Protein 7N9I (pdb70)

GO terms:
  GO:0008198 ferrous iron binding (F, IDA)
  GO:0034986 iron chaperone activity (F, IDA)
  GO:1903862 positive regulation of oxidative phosphorylation (P, IDA)
  GO:0019896 axonal transport of mitochondrion (P, IDA)
  GO:0051881 regulation of mitochondrial membrane potential (P, IDA)
  GO:0016226 iron-sulfur cluster assembly (P, TAS)
  GO:0006783 heme biosynthetic process (P, TAS)
  GO:0005739 mitochondrion (C, IMP)
  GO:0042542 response to hydrogen peroxide (P, IMP)
  GO:0045823 positive regulation of heart contraction (P, IMP)
  GO:0010039 response to iron ion (P, IMP)
  GO:0016042 lipid catabolic process (P, IMP)
  GO:0016226 iron-sulfur cluster assembly (P, IMP)
  GO:0045998 positive regulation of ecdysteroid biosynthetic process (P, IMP)
  GO:0006979 response to oxidative stress (P, IMP)
  GO:0008340 determination of adult lifespan (P, IMP)
  GO:0008344 adult locomotory behavior (P, IMP)
  GO:0004322 ferroxidase activity (F, EXP)

Structure (mmCIF, N/CA/C/O backbone):
data_7N9I
#
_entry.id   7N9I
#
_cell.length_a   78.904
_cell.length_b   38.506
_cell.length_c   46.297
_cell.angle_alpha   90.00
_cell.angle_beta   123.45
_cell.angle_gamma   90.00
#
_symmetry.space_group_name_H-M   'C 1 2 1'
#
loop_
_entity.id
_entity.type
_entity.pdbx_description
1 polymer 'Frataxin homolog, mitochondrial'
2 non-polymer 'SULFATE ION'
3 water water
#
loop_
_atom_site.group_PDB
_atom_site.id
_atom_site.type_symbol
_atom_site.label_atom_id
_atom_site.label_alt_id
_atom_site.label_comp_id
_atom_site.label_asym_id
_atom_site.label_entity_id
_atom_site.label_seq_id
_atom_site.pdbx_PDB_ins_code
_atom_site.Cartn_x
_atom_site.Cartn_y
_atom_site.Cartn_z
_atom_site.occupancy
_atom_site.B_iso_or_equiv
_atom_site.auth_seq_id
_atom_site.auth_comp_id
_atom_site.auth_asym_id
_atom_site.auth_atom_id
_atom_site.pdbx_PDB_model_num
ATOM 1 N N . SER A 1 66 ? 17.089 23.167 14.639 1.00 64.39 66 SER A N 1
ATOM 2 C CA . SER A 1 66 ? 18.052 22.147 15.140 1.00 56.24 66 SER A CA 1
ATOM 3 C C . SER A 1 66 ? 19.472 22.682 14.945 1.00 71.72 66 SER A C 1
ATOM 4 O O . SER A 1 66 ? 19.627 23.798 14.419 1.00 70.33 66 SER A O 1
ATOM 7 N N . THR A 1 67 ? 20.459 21.908 15.366 1.00 73.41 67 THR A N 1
ATOM 8 C CA . THR A 1 67 ? 21.432 21.192 14.509 1.00 61.78 67 THR A CA 1
ATOM 9 C C . THR A 1 67 ? 21.132 19.700 14.625 1.00 56.23 67 THR A C 1
ATOM 10 O O . THR A 1 67 ? 20.452 19.327 15.590 1.00 51.01 67 THR A O 1
ATOM 21 N N . LEU A 1 68 ? 21.570 18.877 13.672 1.00 51.23 68 LEU A N 1
ATOM 22 C CA . LEU A 1 68 ? 21.454 17.410 13.838 1.00 48.33 68 LEU A CA 1
ATOM 23 C C . LEU A 1 68 ? 22.374 17.112 15.008 1.00 38.61 68 LEU A C 1
ATOM 24 O O . LEU A 1 68 ? 23.484 17.511 14.862 1.00 38.86 68 LEU A O 1
ATOM 40 N N . ASP A 1 69 ? 21.964 16.405 16.056 1.00 38.27 69 ASP A N 1
ATOM 41 C CA . ASP A 1 69 ? 22.910 15.975 17.121 1.00 39.88 69 ASP A CA 1
ATOM 42 C C . ASP A 1 69 ? 23.835 14.924 16.480 1.00 42.06 69 ASP A C 1
ATOM 43 O O . ASP A 1 69 ? 23.649 14.670 15.325 1.00 41.32 69 ASP A O 1
ATOM 52 N N . GLY A 1 70 ? 24.797 14.341 17.186 1.00 28.01 70 GLY A N 1
ATOM 53 C CA . GLY A 1 70 ? 25.763 13.396 16.648 1.00 25.72 70 GLY A CA 1
ATOM 54 C C . GLY A 1 70 ? 25.108 12.159 16.071 1.00 22.93 70 GLY A C 1
ATOM 55 O O . GLY A 1 70 ? 25.427 11.730 14.961 1.00 20.46 70 GLY A O 1
ATOM 59 N N . ALA A 1 71 ? 24.165 11.575 16.811 1.00 22.74 71 ALA A N 1
ATOM 60 C CA . ALA A 1 71 ? 23.538 10.338 16.359 1.00 23.77 71 ALA A CA 1
ATOM 61 C C . ALA A 1 71 ? 22.735 10.557 15.084 1.00 19.24 71 ALA A C 1
ATOM 62 O O . ALA A 1 71 ? 22.773 9.728 14.165 1.00 20.61 71 ALA A O 1
ATOM 69 N N . THR A 1 72 ? 21.997 11.663 15.004 1.00 20.59 72 THR A N 1
ATOM 70 C CA . THR A 1 72 ? 21.214 11.910 13.800 1.00 18.31 72 THR A CA 1
ATOM 71 C C . THR A 1 72 ? 22.112 12.255 12.622 1.00 15.52 72 THR A C 1
ATOM 72 O O . THR A 1 72 ? 21.849 11.831 11.492 1.00 14.21 72 THR A O 1
ATOM 83 N N . TYR A 1 73 ? 23.168 13.035 12.861 1.00 15.42 73 TYR A N 1
ATOM 84 C CA . TYR A 1 73 ? 24.114 13.329 11.792 1.00 13.80 73 TYR A CA 1
ATOM 85 C C . TYR A 1 73 ? 24.682 12.046 11.208 1.00 13.57 73 TYR A C 1
ATOM 86 O O . TYR A 1 73 ? 24.769 11.892 9.986 1.00 12.46 73 TYR A O 1
ATOM 104 N N . GLU A 1 74 ? 25.083 11.107 12.067 1.00 13.96 74 GLU A N 1
ATOM 105 C CA . GLU A 1 74 ? 25.660 9.865 11.566 1.00 14.93 74 GLU A CA 1
ATOM 106 C C . GLU A 1 74 ? 24.667 9.111 10.680 1.00 15.92 74 GLU A C 1
ATOM 107 O O . GLU A 1 74 ? 25.052 8.552 9.650 1.00 15.07 74 GLU A O 1
ATOM 119 N N A ARG A 1 75 ? 23.394 9.091 11.073 0.54 15.63 75 ARG A N 1
ATOM 120 N N B ARG A 1 75 ? 23.389 9.115 11.060 0.46 13.53 75 ARG A N 1
ATOM 121 C CA A ARG A 1 75 ? 22.390 8.394 10.271 0.54 14.32 75 ARG A CA 1
ATOM 122 C CA B ARG A 1 75 ? 22.375 8.400 10.285 0.46 14.39 75 ARG A CA 1
ATOM 123 C C A ARG A 1 75 ? 22.178 9.091 8.933 0.54 11.84 75 ARG A C 1
ATOM 124 C C B ARG A 1 75 ? 22.118 9.083 8.946 0.46 13.83 75 ARG A C 1
ATOM 125 O O A ARG A 1 75 ? 22.212 8.451 7.876 0.54 10.73 75 ARG A O 1
ATOM 126 O O B ARG A 1 75 ? 22.047 8.422 7.903 0.46 17.37 75 ARG A O 1
ATOM 167 N N . VAL A 1 76 ? 21.957 10.407 8.958 1.00 11.45 76 VAL A N 1
ATOM 168 C CA . VAL A 1 76 ? 21.719 11.149 7.724 1.00 12.62 76 VAL A CA 1
ATOM 169 C C . VAL A 1 76 ? 22.948 11.127 6.820 1.00 11.21 76 VAL A C 1
ATOM 170 O O . VAL A 1 76 ? 22.836 10.960 5.599 1.00 10.18 76 VAL A O 1
ATOM 183 N N A CYS A 1 77 ? 24.139 11.301 7.398 0.55 9.35 77 CYS A N 1
ATOM 184 N N B CYS A 1 77 ? 24.140 11.312 7.394 0.45 10.05 77 CYS A N 1
ATOM 185 C CA A CYS A 1 77 ? 25.355 11.265 6.594 0.55 10.82 77 CYS A CA 1
ATOM 186 C CA B CYS A 1 77 ? 25.349 11.286 6.578 0.45 11.73 77 CYS A CA 1
ATOM 187 C C A CYS A 1 77 ? 25.549 9.892 5.962 0.55 10.25 77 CYS A C 1
ATOM 188 C C B CYS A 1 77 ? 25.538 9.922 5.929 0.45 13.47 77 CYS A C 1
ATOM 189 O O A CYS A 1 77 ? 25.883 9.786 4.776 0.55 11.89 77 CYS A O 1
ATOM 190 O O B CYS A 1 77 ? 25.854 9.828 4.738 0.45 10.40 77 CYS A O 1
ATOM 205 N N A SER A 1 78 ? 25.324 8.827 6.734 0.55 10.03 78 SER A N 1
ATOM 206 N N B SER A 1 78 ? 25.328 8.849 6.695 0.45 13.32 78 SER A N 1
ATOM 207 C CA A SER A 1 78 ? 25.467 7.479 6.196 0.55 10.87 78 SER A CA 1
ATOM 208 C CA B SER A 1 78 ? 25.494 7.508 6.146 0.45 13.57 78 SER A CA 1
ATOM 209 C C A SER A 1 78 ? 24.501 7.245 5.041 0.55 9.43 78 SER A C 1
ATOM 210 C C B SER A 1 78 ? 24.496 7.240 5.026 0.45 14.35 78 SER A C 1
ATOM 211 O O A SER A 1 78 ? 24.887 6.718 3.990 0.55 20.65 78 SER A O 1
ATOM 212 O O B SER A 1 78 ? 24.857 6.682 3.984 0.45 7.49 78 SER A O 1
ATOM 227 N N . ASP A 1 79 ? 23.235 7.631 5.214 1.00 10.75 79 ASP A N 1
ATOM 228 C CA . ASP A 1 79 ? 22.255 7.444 4.149 1.00 11.13 79 ASP A CA 1
ATOM 229 C C . ASP A 1 79 ? 22.636 8.248 2.913 1.00 11.06 79 ASP A C 1
ATOM 230 O O . ASP A 1 79 ? 22.504 7.765 1.780 1.00 13.88 79 ASP A O 1
ATOM 239 N N . THR A 1 80 ? 23.119 9.473 3.111 1.00 9.92 80 THR A N 1
ATOM 240 C CA . THR A 1 80 ? 23.496 10.317 1.984 1.00 9.37 80 THR A CA 1
ATOM 241 C C . THR A 1 80 ? 24.655 9.702 1.215 1.00 10.01 80 THR A C 1
ATOM 242 O O . THR A 1 80 ? 24.598 9.553 -0.013 1.00 10.13 80 THR A O 1
ATOM 253 N N . LEU A 1 81 ? 25.727 9.349 1.925 1.00 8.75 81 LEU A N 1
ATOM 254 C CA . LEU A 1 81 ? 26.938 8.887 1.261 1.00 10.46 81 LEU A CA 1
ATOM 255 C C . LEU A 1 81 ? 26.788 7.466 0.734 1.00 7.94 81 LEU A C 1
ATOM 256 O O . LEU A 1 81 ? 27.335 7.138 -0.327 1.00 9.85 81 LEU A O 1
ATOM 272 N N . ASP A 1 82 ? 26.087 6.596 1.469 1.00 9.17 82 ASP A N 1
ATOM 273 C CA . ASP A 1 82 ? 25.885 5.236 0.979 1.00 9.70 82 ASP A CA 1
ATOM 274 C C . ASP A 1 82 ? 25.171 5.260 -0.366 1.00 9.66 82 ASP A C 1
ATOM 275 O O . ASP A 1 82 ? 25.544 4.532 -1.295 1.00 11.23 82 ASP A O 1
ATOM 284 N N . ALA A 1 83 ? 24.137 6.097 -0.488 1.00 9.58 83 ALA A N 1
ATOM 285 C CA . ALA A 1 83 ? 23.382 6.176 -1.736 1.00 9.59 83 ALA A CA 1
ATOM 286 C C . ALA A 1 83 ? 24.219 6.782 -2.855 1.00 9.80 83 ALA A C 1
ATOM 287 O O . ALA A 1 83 ? 24.133 6.339 -4.008 1.00 10.47 83 ALA A O 1
ATOM 294 N N . LEU A 1 84 ? 25.015 7.808 -2.547 1.00 8.81 84 LEU A N 1
ATOM 295 C CA . LEU A 1 84 ? 25.906 8.379 -3.552 1.00 8.33 84 LEU A CA 1
ATOM 296 C C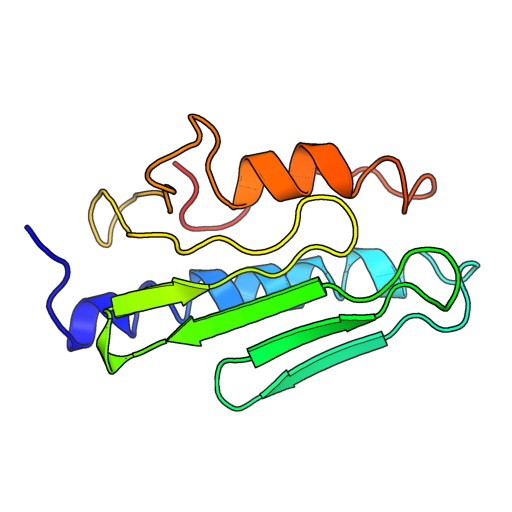 . LEU A 1 84 ? 26.899 7.339 -4.052 1.00 10.04 84 LEU A C 1
ATOM 297 O O . LEU A 1 84 ? 27.192 7.276 -5.252 1.00 10.83 84 LEU A O 1
ATOM 313 N N . CYS A 1 85 ? 27.438 6.519 -3.149 1.00 9.38 85 CYS A N 1
ATOM 314 C CA . CYS A 1 85 ? 28.349 5.465 -3.583 1.00 9.64 85 CYS A CA 1
ATOM 315 C C . CYS A 1 85 ? 27.640 4.509 -4.528 1.00 10.07 85 CYS A C 1
ATOM 316 O O . CYS A 1 85 ? 28.144 4.200 -5.614 1.00 10.31 85 CYS A O 1
ATOM 324 N N . ASP A 1 86 ? 26.449 4.052 -4.139 1.00 9.62 86 ASP A N 1
ATOM 325 C CA . ASP A 1 86 ? 25.689 3.137 -4.982 1.00 10.49 86 ASP A CA 1
ATOM 326 C C . ASP A 1 86 ? 25.433 3.742 -6.353 1.00 12.32 86 ASP A C 1
ATOM 327 O O . ASP A 1 86 ? 25.553 3.057 -7.376 1.00 12.91 86 ASP A O 1
ATOM 336 N N . TYR A 1 87 ? 25.054 5.022 -6.394 1.00 10.71 87 TYR A N 1
ATOM 337 C CA . TYR A 1 87 ? 24.738 5.653 -7.671 1.00 10.54 87 TYR A CA 1
ATOM 338 C C . TYR A 1 87 ? 25.985 5.837 -8.530 1.00 10.11 87 TYR A C 1
ATOM 339 O O . TYR A 1 87 ? 25.937 5.626 -9.746 1.00 10.51 87 TYR A O 1
ATOM 357 N N . PHE A 1 88 ? 27.108 6.245 -7.929 1.00 10.03 88 PHE A N 1
ATOM 358 C CA . PHE A 1 88 ? 28.333 6.386 -8.710 1.00 12.01 88 PHE A CA 1
ATOM 359 C C . PHE A 1 88 ? 28.790 5.037 -9.253 1.00 10.93 88 PHE A C 1
ATOM 360 O O . PHE A 1 88 ? 29.273 4.951 -10.385 1.00 12.36 88 PHE A O 1
ATOM 377 N N A GLU A 1 89 ? 28.654 3.977 -8.459 0.50 14.26 89 GLU A N 1
ATOM 378 N N B GLU A 1 89 ? 28.658 3.981 -8.452 0.50 10.84 89 GLU A N 1
ATOM 379 C CA A GLU A 1 89 ? 28.881 2.642 -8.997 0.50 15.39 89 GLU A CA 1
ATOM 380 C CA B GLU A 1 89 ? 28.873 2.642 -8.980 0.50 15.15 89 GLU A CA 1
ATOM 381 C C A GLU A 1 89 ? 27.926 2.351 -10.148 0.50 14.03 89 GLU A C 1
ATOM 382 C C B GLU A 1 89 ? 27.930 2.368 -10.146 0.50 13.87 89 GLU A C 1
ATOM 383 O O A GLU A 1 89 ? 28.359 1.923 -11.223 0.50 14.08 89 GLU A O 1
ATOM 384 O O B GLU A 1 89 ? 28.376 1.961 -11.223 0.50 18.14 89 GLU A O 1
ATOM 407 N N . GLU A 1 90 ? 26.639 2.641 -9.974 1.00 12.61 90 GLU A N 1
ATOM 408 C CA . GLU A 1 90 ? 25.692 2.433 -11.062 1.00 15.78 90 GLU A CA 1
ATOM 409 C C . GLU A 1 90 ? 26.162 3.128 -12.334 1.00 15.20 90 GLU A C 1
ATOM 410 O O . GLU A 1 90 ? 26.189 2.524 -13.413 1.00 17.61 90 GLU A O 1
ATOM 422 N N . LEU A 1 91 ? 26.555 4.396 -12.224 1.00 15.68 91 LEU A N 1
ATOM 423 C CA . LEU A 1 91 ? 26.911 5.167 -13.408 1.00 16.92 91 LEU A CA 1
ATOM 424 C C . LEU A 1 91 ? 28.197 4.656 -14.048 1.00 16.22 91 LEU A C 1
ATOM 425 O O . LEU A 1 91 ? 28.286 4.560 -15.279 1.00 20.39 91 LEU A O 1
ATOM 441 N N . THR A 1 92 ? 29.207 4.328 -13.238 1.00 15.64 92 THR A N 1
ATOM 442 C CA . THR A 1 92 ? 30.499 3.948 -13.804 1.00 17.48 92 THR A CA 1
ATOM 443 C C . THR A 1 92 ? 30.525 2.504 -14.288 1.00 23.93 92 THR A C 1
ATOM 444 O O . THR A 1 92 ? 31.266 2.185 -15.223 1.00 20.62 92 THR A O 1
ATOM 455 N N . GLU A 1 93 ? 29.707 1.623 -13.727 1.00 43.70 93 GLU A N 1
ATOM 456 C CA . GLU A 1 93 ? 29.702 0.187 -14.124 1.00 43.68 93 GLU A CA 1
ATOM 457 C C . GLU A 1 93 ? 28.963 0.151 -15.475 1.00 43.59 93 GLU A C 1
ATOM 458 O O . GLU A 1 93 ? 29.396 -0.623 -16.341 1.00 43.77 93 GLU A O 1
ATOM 470 N N . ASN A 1 94 ? 27.966 1.018 -15.698 1.00 43.20 94 ASN A N 1
ATOM 471 C CA . ASN A 1 94 ? 27.243 1.128 -16.991 1.00 45.50 94 ASN A CA 1
ATOM 472 C C . ASN A 1 94 ? 28.220 1.686 -18.033 1.00 46.40 94 ASN A C 1
ATOM 473 O O . ASN A 1 94 ? 28.235 1.127 -19.149 1.00 46.77 94 ASN A O 1
ATOM 484 N N . ALA A 1 95 ? 29.005 2.720 -17.706 1.00 43.64 95 ALA A N 1
ATOM 485 C CA . ALA A 1 95 ? 30.002 3.345 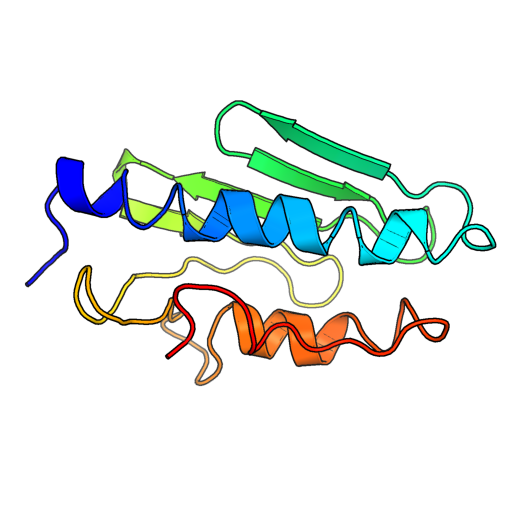-18.617 1.00 44.09 95 ALA A CA 1
ATOM 486 C C . ALA A 1 95 ? 31.192 2.387 -18.764 1.00 44.01 95 ALA A C 1
ATOM 487 O O . ALA A 1 95 ? 32.283 2.753 -18.344 1.00 44.30 95 ALA A O 1
ATOM 494 N N . SER A 1 96 ? 31.009 1.216 -19.378 1.00 44.34 96 SER A N 1
ATOM 495 C CA . SER A 1 96 ? 32.066 0.175 -19.543 1.00 45.21 96 SER A CA 1
ATOM 496 C C . SER A 1 96 ? 33.145 0.664 -20.524 1.00 46.28 96 SER A C 1
ATOM 497 O O . SER A 1 96 ? 34.262 0.129 -20.475 1.00 47.43 96 SER A O 1
ATOM 505 N N . GLU A 1 97 ? 32.826 1.638 -21.378 1.00 46.56 97 GLU A N 1
ATOM 506 C CA . GLU A 1 97 ? 33.760 2.163 -22.417 1.00 47.98 97 GLU A CA 1
ATOM 507 C C . GLU A 1 97 ? 34.748 3.169 -21.809 1.00 47.85 97 GLU A C 1
ATOM 508 O O . GLU A 1 97 ? 35.696 3.541 -22.521 1.00 49.36 97 GLU A O 1
ATOM 520 N N . LEU A 1 98 ? 34.529 3.617 -20.564 1.00 46.68 98 LEU A N 1
ATOM 521 C CA . LEU A 1 98 ? 35.404 4.625 -19.896 1.00 47.33 98 LEU A CA 1
ATOM 522 C C . LEU A 1 98 ? 36.384 3.857 -19.017 1.00 47.99 98 LEU A C 1
ATOM 523 O O . LEU A 1 98 ? 35.939 3.345 -17.980 1.00 47.34 98 LEU A O 1
ATOM 539 N N . GLN A 1 99 ? 37.656 3.790 -19.405 1.00 35.85 99 GLN A N 1
ATOM 540 C CA . GLN A 1 99 ? 38.671 2.984 -18.690 1.00 34.72 99 GLN A CA 1
ATOM 541 C C . GLN A 1 99 ? 39.339 3.860 -17.628 1.00 34.54 99 GLN A C 1
ATOM 542 O O . GLN A 1 99 ? 39.278 5.096 -17.742 1.00 33.30 99 GLN A O 1
ATOM 556 N N . GLY A 1 100 ? 39.952 3.224 -16.643 1.00 30.67 100 GLY A N 1
ATOM 557 C CA . GLY A 1 100 ? 40.661 3.948 -15.577 1.00 26.61 100 GLY A CA 1
ATOM 558 C C . GLY A 1 100 ? 39.679 4.491 -14.553 1.00 26.12 100 GLY A C 1
ATOM 559 O O . GLY A 1 100 ? 40.144 5.242 -13.686 1.00 25.20 100 GLY A O 1
ATOM 563 N N . THR A 1 101 ? 38.383 4.151 -14.625 1.00 27.23 101 THR A N 1
ATOM 564 C CA . THR A 1 101 ? 37.474 4.625 -13.595 1.00 23.00 101 THR A CA 1
ATOM 565 C C . THR A 1 101 ? 37.383 3.601 -12.474 1.00 18.12 101 THR A C 1
ATOM 566 O O . THR A 1 101 ? 37.543 2.397 -12.688 1.00 21.75 101 THR A O 1
ATOM 577 N N . ASP A 1 102 ? 37.124 4.095 -11.268 1.00 14.83 102 ASP A N 1
ATOM 578 C CA . ASP A 1 102 ? 36.932 3.212 -10.130 1.00 14.74 102 ASP A CA 1
ATOM 579 C C . ASP A 1 102 ? 36.242 3.990 -9.024 1.00 14.85 102 ASP A C 1
ATOM 580 O O . ASP A 1 102 ? 36.435 5.200 -8.880 1.00 15.01 102 ASP A O 1
ATOM 589 N N . VAL A 1 103 ? 35.434 3.282 -8.246 1.00 14.03 103 VAL A N 1
ATOM 590 C CA . VAL A 1 103 ? 34.780 3.839 -7.074 1.00 14.52 103 VAL A CA 1
ATOM 591 C C . VAL A 1 103 ? 35.260 3.055 -5.865 1.00 14.30 103 VAL A C 1
ATOM 592 O O . VAL A 1 103 ? 35.270 1.819 -5.885 1.00 15.60 103 VAL A O 1
ATOM 605 N N . ALA A 1 104 ? 35.683 3.772 -4.828 1.00 11.47 104 ALA A N 1
ATOM 606 C CA . ALA A 1 104 ? 36.114 3.172 -3.575 1.00 12.88 104 ALA A CA 1
ATOM 607 C C . ALA A 1 104 ? 35.402 3.879 -2.432 1.00 11.84 104 ALA A C 1
ATOM 608 O O . ALA A 1 104 ? 35.124 5.077 -2.505 1.00 11.26 104 ALA A O 1
ATOM 615 N N . TYR A 1 105 ? 35.105 3.132 -1.373 1.00 12.57 105 TYR A N 1
ATOM 616 C CA . TYR A 1 105 ? 34.282 3.666 -0.292 1.00 10.77 105 TYR A CA 1
ATOM 617 C C . TYR A 1 105 ? 34.621 2.935 0.996 1.00 11.31 105 TYR A C 1
ATOM 618 O O . TYR A 1 105 ? 34.328 1.746 1.135 1.00 14.20 105 TYR A O 1
ATOM 636 N N . SER A 1 106 ? 35.224 3.652 1.938 1.00 11.11 106 SER A N 1
ATOM 637 C CA . SER A 1 106 ? 35.455 3.100 3.264 1.00 14.35 106 SER A CA 1
ATOM 638 C C . SER A 1 106 ? 35.801 4.244 4.204 1.00 12.37 106 SER A C 1
ATOM 639 O O . SER A 1 106 ? 36.211 5.325 3.772 1.00 11.12 106 SER A O 1
ATOM 647 N N . ASP A 1 107 ? 35.602 3.999 5.496 1.00 14.14 107 ASP A N 1
ATOM 648 C CA . ASP A 1 107 ? 35.932 4.974 6.532 1.00 15.81 107 ASP A CA 1
ATOM 649 C C . ASP A 1 107 ? 35.230 6.309 6.305 1.00 15.00 107 ASP A C 1
ATOM 650 O O . ASP A 1 107 ? 35.735 7.364 6.697 1.00 15.24 107 ASP A O 1
ATOM 659 N N . GLY A 1 108 ? 34.054 6.276 5.684 1.00 11.34 108 GLY A N 1
ATOM 660 C CA . GLY A 1 108 ? 33.318 7.497 5.433 1.00 11.91 108 GLY A CA 1
ATOM 661 C C . GLY A 1 108 ? 33.857 8.336 4.299 1.00 10.69 108 GLY A C 1
ATOM 662 O O . GLY A 1 108 ? 33.471 9.500 4.166 1.00 11.19 108 GLY A O 1
ATOM 666 N N . VAL A 1 109 ? 34.738 7.780 3.468 1.00 8.75 109 VAL A N 1
ATOM 667 C CA . VAL A 1 109 ? 35.352 8.502 2.363 1.00 9.05 109 VAL A CA 1
ATOM 668 C C . VAL A 1 109 ? 34.969 7.814 1.061 1.00 9.04 109 VAL A C 1
ATOM 669 O O . VAL A 1 109 ? 35.343 6.656 0.828 1.00 9.46 109 VAL A O 1
ATOM 682 N N . LEU A 1 110 ? 34.251 8.535 0.206 1.00 8.24 110 LEU A N 1
ATOM 683 C CA . LEU A 1 110 ? 33.866 8.056 -1.112 1.00 8.34 110 LEU A CA 1
ATOM 684 C C . LEU A 1 110 ? 34.808 8.663 -2.143 1.00 9.83 110 LEU A C 1
ATOM 685 O O . LEU A 1 110 ? 34.902 9.892 -2.254 1.00 9.66 110 LEU A O 1
ATOM 701 N N . THR A 1 111 ? 35.489 7.799 -2.894 1.00 8.38 111 THR A N 1
ATOM 702 C CA . THR A 1 111 ? 36.421 8.176 -3.946 1.00 8.61 111 THR A CA 1
ATOM 703 C C . THR A 1 111 ? 35.816 7.786 -5.286 1.00 9.74 111 THR A C 1
ATOM 704 O O . THR A 1 111 ? 35.407 6.636 -5.474 1.00 12.06 111 THR A O 1
ATOM 715 N N . VAL A 1 112 ? 35.764 8.736 -6.207 1.00 10.37 112 VAL A N 1
ATOM 716 C CA . VAL A 1 112 ? 35.322 8.487 -7.572 1.00 9.17 112 VAL A CA 1
ATOM 717 C C . VAL A 1 112 ? 36.466 8.938 -8.469 1.00 10.76 112 VAL A C 1
ATOM 718 O O . VAL A 1 112 ? 36.631 10.135 -8.728 1.00 10.76 112 VAL A O 1
ATOM 731 N N . ASN A 1 113 ? 37.273 7.984 -8.918 1.00 12.60 113 ASN A N 1
ATOM 732 C CA . ASN A 1 113 ? 38.363 8.254 -9.839 1.00 12.79 113 ASN A CA 1
ATOM 733 C C . ASN A 1 113 ? 37.821 8.100 -11.254 1.00 13.51 113 ASN A C 1
ATOM 734 O O . ASN A 1 113 ? 37.417 7.004 -11.651 1.00 16.28 113 ASN A O 1
ATOM 745 N N . LEU A 1 114 ? 37.786 9.201 -12.003 1.00 12.68 114 LEU A N 1
ATOM 746 C CA . LEU A 1 114 ? 37.232 9.215 -13.349 1.00 15.93 114 LEU A CA 1
ATOM 747 C C . LEU A 1 114 ? 38.313 9.224 -14.424 1.00 18.11 114 LEU A C 1
ATOM 748 O O . LEU A 1 114 ? 38.032 9.554 -15.581 1.00 19.69 114 LEU A O 1
ATOM 764 N N . GLY A 1 115 ? 39.540 8.868 -14.071 1.00 18.97 115 GLY A N 1
ATOM 765 C CA . GLY A 1 115 ? 40.612 8.723 -15.037 1.00 20.21 115 GLY A CA 1
ATOM 766 C C . GLY A 1 115 ? 41.607 9.868 -14.961 1.00 21.04 115 GLY A C 1
ATOM 767 O O . GLY A 1 115 ? 41.468 10.812 -14.182 1.00 23.81 115 GLY A O 1
ATOM 771 N N . GLY A 1 116 ? 42.627 9.764 -15.816 1.00 24.93 116 GLY A N 1
ATOM 772 C CA . GLY A 1 116 ? 43.708 10.733 -15.788 1.00 33.42 116 GLY A CA 1
ATOM 773 C C . GLY A 1 116 ? 43.326 12.092 -16.339 1.00 22.99 116 GLY A C 1
ATOM 774 O O . GLY A 1 116 ? 43.922 13.106 -15.964 1.00 38.93 116 GLY A O 1
ATOM 778 N N . GLN A 1 117 ? 42.343 12.139 -17.237 1.00 23.21 117 GLN A N 1
ATOM 779 C CA . GLN A 1 117 ? 41.932 13.416 -17.808 1.00 21.61 117 GLN A CA 1
ATOM 780 C C . GLN A 1 117 ? 40.941 14.147 -16.908 1.00 21.54 117 GLN A C 1
ATOM 781 O O . GLN A 1 117 ? 41.036 15.366 -16.731 1.00 28.88 117 GLN A O 1
ATOM 795 N N . HIS A 1 118 ? 39.992 13.422 -16.324 1.00 18.26 118 HIS A N 1
ATOM 796 C CA . HIS A 1 118 ? 38.898 14.046 -15.598 1.00 16.83 118 HIS A CA 1
ATOM 797 C C . HIS A 1 118 ? 39.159 14.178 -14.107 1.00 17.81 118 HIS A C 1
ATOM 798 O O . HIS A 1 118 ? 38.478 14.963 -13.439 1.00 18.48 118 HIS A O 1
ATOM 813 N N . GLY A 1 119 ? 40.115 13.441 -13.569 1.00 15.06 119 GLY A N 1
ATOM 814 C CA . GLY A 1 119 ? 40.466 13.607 -12.177 1.00 13.53 119 GLY A CA 1
ATOM 815 C C . GLY A 1 119 ? 39.629 12.761 -11.240 1.00 12.60 119 GLY A C 1
ATOM 816 O O . GLY A 1 119 ? 38.862 11.876 -11.636 1.00 13.33 119 GLY A O 1
ATOM 820 N N A THR A 1 120 ? 39.774 13.070 -9.952 0.91 11.13 120 THR A N 1
ATOM 821 N N B THR A 1 120 ? 39.789 13.050 -9.951 0.09 12.80 120 THR A N 1
ATOM 822 C CA A THR A 1 120 ? 39.193 12.275 -8.879 0.91 10.05 120 THR A CA 1
ATOM 823 C CA B THR A 1 120 ? 39.173 12.255 -8.900 0.09 12.09 120 THR A CA 1
ATOM 824 C C A THR A 1 120 ? 38.376 13.161 -7.954 0.91 10.09 120 THR A C 1
ATOM 825 C C B THR A 1 120 ? 38.376 13.149 -7.964 0.09 12.92 120 THR A C 1
ATOM 826 O O A THR A 1 120 ? 38.858 14.205 -7.498 0.91 11.61 120 THR A O 1
ATOM 827 O O B THR A 1 120 ? 38.869 14.190 -7.516 0.09 12.86 120 THR A O 1
ATOM 848 N N . TYR A 1 121 ? 37.147 12.732 -7.672 1.00 9.21 121 TYR A N 1
ATOM 849 C CA . TYR A 1 121 ? 36.315 13.372 -6.667 1.00 8.08 121 TYR A CA 1
ATOM 850 C C . TYR A 1 121 ? 36.522 12.654 -5.342 1.00 10.61 121 TYR A C 1
ATOM 851 O O . TYR A 1 121 ? 36.651 11.427 -5.301 1.00 10.17 121 TYR A O 1
ATOM 869 N N . VAL A 1 122 ? 36.525 13.416 -4.255 1.00 10.20 122 VAL A N 1
ATOM 870 C CA . VAL A 1 122 ? 36.487 12.854 -2.911 1.00 9.66 122 VAL A CA 1
ATOM 871 C C . VAL A 1 122 ? 35.330 13.495 -2.161 1.00 10.40 122 VAL A C 1
ATOM 872 O O . VAL A 1 122 ? 35.224 14.726 -2.112 1.00 11.68 122 VAL A O 1
ATOM 885 N N . ILE A 1 123 ? 34.467 12.667 -1.582 1.00 8.44 123 ILE A N 1
ATOM 886 C CA . ILE A 1 123 ? 33.332 13.119 -0.786 1.00 7.42 123 ILE A CA 1
ATOM 887 C C . ILE A 1 123 ? 33.391 12.355 0.524 1.00 6.98 123 ILE A C 1
ATOM 888 O O . ILE A 1 123 ? 33.369 11.121 0.518 1.00 8.51 123 ILE A O 1
ATOM 904 N N . ASN A 1 124 ? 33.489 13.068 1.647 1.00 8.14 124 ASN A N 1
ATOM 905 C CA . ASN A 1 124 ? 33.734 12.362 2.896 1.00 7.35 124 ASN A CA 1
ATOM 906 C C . ASN A 1 124 ? 32.991 12.952 4.084 1.00 9.43 124 ASN A C 1
ATOM 907 O O . ASN A 1 124 ? 32.807 14.167 4.193 1.00 8.88 124 ASN A O 1
ATOM 918 N N . ARG A 1 125 ? 32.586 12.056 4.979 1.00 8.71 125 ARG A N 1
ATOM 919 C CA . ARG A 1 125 ? 32.146 12.441 6.307 1.00 10.38 125 ARG A CA 1
ATOM 920 C C . ARG A 1 125 ? 33.303 13.081 7.055 1.00 10.46 125 ARG A C 1
ATOM 921 O O . ARG A 1 125 ? 34.435 12.590 7.011 1.00 11.23 125 ARG A O 1
ATOM 942 N N . GLN A 1 126 ? 33.018 14.195 7.733 1.00 9.20 126 GLN A N 1
ATOM 943 C CA . GLN A 1 126 ? 33.954 14.848 8.651 1.00 11.57 126 GLN A CA 1
ATOM 944 C C . GLN A 1 126 ? 33.228 14.996 9.988 1.00 10.75 126 GLN A C 1
ATOM 945 O O . GLN A 1 126 ? 32.607 16.028 10.252 1.00 12.32 126 GLN A O 1
ATOM 959 N N . THR A 1 127 ? 33.327 13.965 10.826 1.00 12.79 127 THR A N 1
ATOM 960 C CA . THR A 1 127 ? 32.477 13.875 12.015 1.00 13.86 127 THR A CA 1
ATOM 961 C C . THR A 1 127 ? 32.642 15.045 12.970 1.00 18.43 127 THR A C 1
ATOM 962 O O . THR A 1 127 ? 31.615 15.588 13.427 1.00 15.97 127 THR A O 1
ATOM 973 N N . PRO A 1 128 ? 33.847 15.477 13.342 1.00 15.40 128 PRO A N 1
ATOM 974 C CA . PRO A 1 128 ? 33.951 16.555 14.342 1.00 15.03 128 PRO A CA 1
ATOM 975 C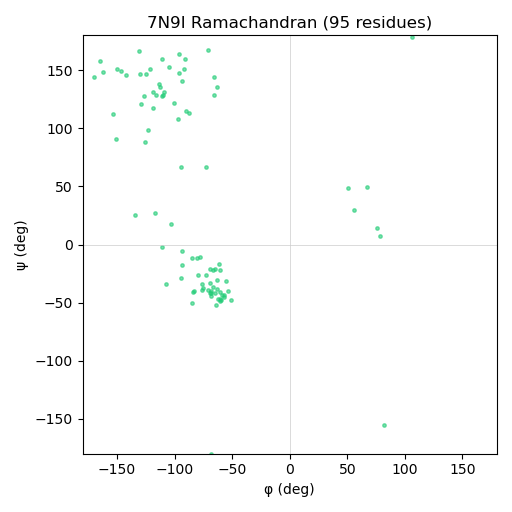 C . PRO A 1 128 ? 33.190 17.806 13.953 1.00 16.17 128 PRO A C 1
ATOM 976 O O . PRO A 1 128 ? 32.694 18.525 14.831 1.00 22.74 128 PRO A O 1
ATOM 987 N N . ASN A 1 129 ? 33.083 18.085 12.656 1.00 16.44 129 ASN A N 1
ATOM 988 C CA . ASN A 1 129 ? 32.384 19.255 12.151 1.00 18.29 129 ASN A CA 1
ATOM 989 C C . ASN A 1 129 ? 30.929 18.973 11.800 1.00 15.15 129 ASN A C 1
ATOM 990 O O . ASN A 1 129 ? 30.199 19.909 11.458 1.00 17.19 129 ASN A O 1
ATOM 1001 N N . LYS A 1 130 ? 30.489 17.719 11.880 1.00 14.13 130 LYS A N 1
ATOM 1002 C CA . LYS A 1 130 ? 29.149 17.326 11.448 1.00 11.41 130 LYS A CA 1
ATOM 1003 C C . LYS A 1 130 ? 28.858 17.847 10.040 1.00 12.98 130 LYS A C 1
ATOM 1004 O O . LYS A 1 130 ? 27.807 18.423 9.756 1.00 14.00 130 LYS A O 1
ATOM 1023 N N . GLN A 1 131 ? 29.811 17.619 9.139 1.00 8.99 131 GLN A N 1
ATOM 1024 C CA . GLN A 1 131 ? 29.701 18.068 7.761 1.00 9.09 131 GLN A CA 1
ATOM 1025 C C . GLN A 1 131 ? 30.031 16.934 6.795 1.00 7.19 131 GLN A C 1
ATOM 1026 O O . GLN A 1 131 ? 30.567 15.889 7.176 1.00 9.81 131 GLN A O 1
ATOM 1040 N N . ILE A 1 132 ? 29.697 17.157 5.525 1.00 8.01 132 ILE A N 1
ATOM 1041 C CA . ILE A 1 132 ? 30.218 16.378 4.408 1.00 8.43 132 ILE A CA 1
ATOM 1042 C C . ILE A 1 132 ? 31.149 17.297 3.635 1.00 8.24 132 ILE A C 1
ATOM 1043 O O . ILE A 1 132 ? 30.781 18.430 3.303 1.00 8.91 132 ILE A O 1
ATOM 1059 N N . TRP A 1 133 ? 32.362 16.831 3.384 1.00 9.57 133 TRP A N 1
ATOM 1060 C CA . TRP A 1 133 ? 33.344 17.605 2.645 1.00 7.50 133 TRP A CA 1
ATOM 1061 C C . TRP A 1 133 ? 33.451 17.049 1.234 1.00 8.85 133 TRP A C 1
ATOM 1062 O O . TRP A 1 133 ? 33.351 15.839 1.025 1.00 10.32 133 TRP A O 1
ATOM 1083 N N A LEU A 1 134 ? 33.647 17.947 0.274 0.64 9.09 134 LEU A N 1
ATOM 1084 N N B LEU A 1 134 ? 33.639 17.940 0.267 0.36 8.24 134 LEU A N 1
ATOM 1085 C CA A LEU A 1 134 ? 33.771 17.592 -1.129 0.64 11.41 134 LEU A CA 1
ATOM 1086 C CA B LEU A 1 134 ? 33.749 17.546 -1.127 0.36 6.41 134 LEU A CA 1
ATOM 1087 C C A LEU A 1 134 ? 35.028 18.225 -1.698 0.64 11.28 134 LEU A C 1
ATOM 1088 C C B LEU A 1 134 ? 35.005 18.151 -1.734 0.36 7.92 134 LEU A C 1
ATOM 1089 O O A LEU A 1 134 ? 35.340 19.382 -1.406 0.64 9.84 134 LEU A O 1
ATOM 1090 O O B LEU A 1 134 ? 35.420 19.256 -1.376 0.36 11.04 134 LEU A O 1
ATOM 1121 N N A SER A 1 135 ? 35.738 17.464 -2.523 0.64 7.28 135 SER A N 1
ATOM 1122 N N B SER A 1 135 ? 35.599 17.410 -2.664 0.36 19.98 135 SER A N 1
ATOM 1123 C CA A SER A 1 135 ? 36.791 18.003 -3.374 0.64 10.53 135 SER A CA 1
ATOM 1124 C CA B SER A 1 135 ? 36.768 17.858 -3.411 0.36 8.02 135 SER A CA 1
ATOM 1125 C C A SER A 1 135 ? 36.484 17.571 -4.799 0.64 8.44 135 SER A C 1
ATOM 1126 C C B SER A 1 135 ? 36.523 17.523 -4.875 0.36 16.36 135 SER A C 1
ATOM 1127 O O A SER A 1 135 ? 36.387 16.371 -5.073 0.64 8.31 135 SER A O 1
ATOM 1128 O O B SER A 1 135 ? 36.524 16.347 -5.251 0.36 22.12 135 SER A O 1
ATOM 1143 N N . SER A 1 136 ? 36.316 18.550 -5.699 1.00 9.82 136 SER A N 1
ATOM 1144 C CA . SER A 1 136 ? 36.052 18.312 -7.109 1.00 12.14 136 SER A CA 1
ATOM 1145 C C . SER A 1 136 ? 37.277 18.674 -7.936 1.00 13.12 136 SER A C 1
ATOM 1146 O O . SER A 1 136 ? 37.916 19.702 -7.679 1.00 12.72 136 SER A O 1
ATOM 1154 N N . PRO A 1 137 ? 37.643 17.861 -8.931 1.00 13.44 137 PRO A N 1
ATOM 1155 C CA . PRO A 1 137 ? 38.805 18.212 -9.764 1.00 13.90 137 PRO A CA 1
ATOM 1156 C C . PRO A 1 137 ? 38.655 19.531 -10.502 1.00 17.90 137 PRO A C 1
ATOM 1157 O O . PRO A 1 137 ? 39.672 20.118 -10.894 1.00 20.65 137 PRO A O 1
ATOM 1168 N N . THR A 1 138 ? 37.434 20.021 -10.713 1.00 16.35 138 THR A N 1
ATOM 1169 C CA . THR A 1 138 ? 37.244 21.265 -11.446 1.00 18.34 138 THR A CA 1
ATOM 1170 C C . THR A 1 138 ? 36.829 22.442 -10.577 1.00 15.11 138 THR A C 1
ATOM 1171 O O . THR A 1 138 ? 37.239 23.567 -10.864 1.00 20.98 138 THR A O 1
ATOM 1182 N N . SER A 1 139 ? 36.050 22.221 -9.517 1.00 15.38 139 SER A N 1
ATOM 1183 C CA . SER A 1 139 ? 35.541 23.320 -8.707 1.00 15.70 139 SER A CA 1
ATOM 1184 C C . SER A 1 139 ? 36.151 23.390 -7.314 1.00 14.40 139 SER A C 1
ATOM 1185 O O . SER A 1 139 ? 35.819 24.308 -6.556 1.00 16.31 139 SER A O 1
ATOM 1193 N N . GLY A 1 140 ? 37.030 22.461 -6.954 1.00 12.29 140 GLY A N 1
ATOM 1194 C CA . GLY A 1 140 ? 37.772 22.571 -5.722 1.00 13.79 140 GLY A CA 1
ATOM 1195 C C . GLY A 1 140 ? 37.019 22.106 -4.489 1.00 12.08 140 GLY A C 1
ATOM 1196 O O . GLY A 1 140 ? 36.120 21.265 -4.559 1.00 11.41 140 GLY A O 1
ATOM 1200 N N . PRO A 1 141 ? 37.400 22.632 -3.318 1.00 12.80 141 PRO A N 1
ATOM 1201 C CA . PRO A 1 141 ? 36.880 22.077 -2.062 1.00 11.79 141 PRO A CA 1
ATOM 1202 C C . PRO A 1 141 ? 35.678 22.823 -1.509 1.00 13.55 141 PRO A C 1
ATOM 1203 O O . PRO A 1 141 ? 35.578 24.046 -1.655 1.00 14.95 141 PRO A O 1
ATOM 1214 N N . LYS A 1 142 ? 34.778 22.100 -0.846 1.00 12.03 142 LYS A N 1
ATOM 1215 C CA . LYS A 1 142 ? 33.616 22.689 -0.203 1.00 11.21 142 LYS A CA 1
ATOM 1216 C C . LYS A 1 142 ? 33.292 21.885 1.049 1.00 11.60 142 LYS A C 1
ATOM 1217 O O . LYS A 1 142 ? 33.559 20.683 1.118 1.00 13.08 142 LYS A O 1
ATOM 1236 N N . ARG A 1 143 ? 32.734 22.568 2.045 1.00 11.65 143 ARG A N 1
ATOM 1237 C CA . ARG A 1 143 ? 32.216 21.941 3.253 1.00 11.44 143 ARG A CA 1
ATOM 1238 C C . ARG A 1 143 ? 30.714 22.177 3.321 1.00 1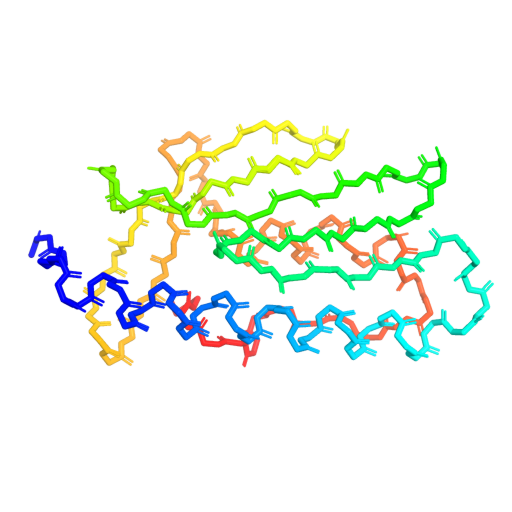1.05 143 ARG A C 1
ATOM 1239 O O . ARG A 1 143 ? 30.260 23.323 3.207 1.00 13.36 143 ARG A O 1
ATOM 1260 N N . TYR A 1 144 ? 29.951 21.100 3.513 1.00 10.21 144 TYR A N 1
ATOM 1261 C CA . TYR A 1 144 ? 28.495 21.142 3.473 1.00 9.58 144 TYR A CA 1
ATOM 1262 C C . TYR A 1 144 ? 27.911 20.872 4.854 1.00 10.71 144 TYR A C 1
ATOM 1263 O O . TYR A 1 144 ? 28.319 19.922 5.536 1.00 10.87 144 TYR A O 1
ATOM 1281 N N . ASP A 1 145 ? 26.922 21.680 5.234 1.00 10.09 145 ASP A N 1
ATOM 1282 C CA . ASP A 1 145 ? 26.117 21.483 6.430 1.00 10.96 145 ASP A CA 1
ATOM 1283 C C . ASP A 1 145 ? 24.744 20.954 6.030 1.00 10.41 145 ASP A C 1
ATOM 1284 O O . ASP A 1 145 ? 24.248 21.238 4.938 1.00 11.83 145 ASP A O 1
ATOM 1293 N N . PHE A 1 146 ? 24.113 20.214 6.933 1.00 12.05 146 PHE A N 1
ATOM 1294 C CA . PHE A 1 146 ? 22.786 19.673 6.673 1.00 11.41 146 PHE A CA 1
ATOM 1295 C C . PHE A 1 146 ? 21.715 20.625 7.183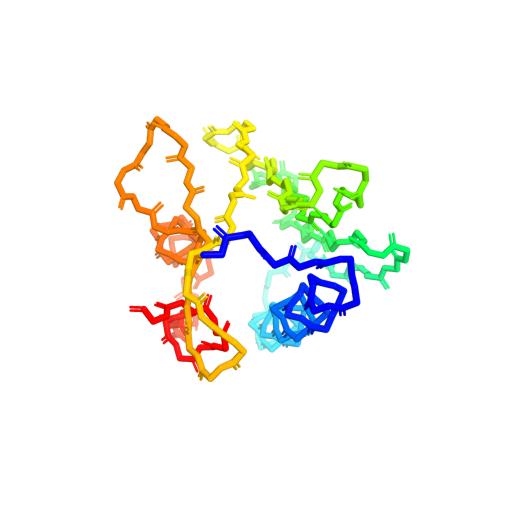 1.00 12.00 146 PHE A C 1
ATOM 1296 O O . PHE A 1 146 ? 21.832 21.187 8.274 1.00 14.66 146 PHE A O 1
ATOM 1313 N N A VAL A 1 147 ? 20.669 20.811 6.377 0.68 10.45 147 VAL A N 1
ATOM 1314 N N B VAL A 1 147 ? 20.661 20.801 6.388 0.32 11.81 147 VAL A N 1
ATOM 1315 C CA A VAL A 1 147 ? 19.494 21.578 6.771 0.68 11.29 147 VAL A CA 1
ATOM 1316 C CA B VAL A 1 147 ? 19.498 21.578 6.794 0.32 10.55 147 VAL A CA 1
ATOM 1317 C C A VAL A 1 147 ? 18.269 20.705 6.546 0.68 9.64 147 VAL A C 1
ATOM 1318 C C B VAL A 1 147 ? 18.257 20.738 6.539 0.32 13.96 147 VAL A C 1
ATOM 1319 O O A VAL A 1 147 ? 18.121 20.099 5.479 0.68 12.70 147 VAL A O 1
ATOM 1320 O O B VAL A 1 147 ? 18.084 20.195 5.442 0.32 10.12 147 VAL A O 1
ATOM 1345 N N . GLY A 1 148 ? 17.392 20.645 7.541 1.00 13.24 148 GLY A N 1
ATOM 1346 C CA . GLY A 1 148 ? 16.238 19.782 7.446 1.00 13.31 148 GLY A CA 1
ATOM 1347 C C . GLY A 1 148 ? 16.111 18.839 8.621 1.00 15.57 148 GLY A C 1
ATOM 1348 O O . GLY A 1 148 ? 16.598 19.123 9.718 1.00 17.54 148 GLY A O 1
ATOM 1352 N N . THR A 1 149 ? 15.441 17.717 8.399 1.00 14.22 149 THR A N 1
ATOM 1353 C CA . THR A 1 149 ? 15.182 16.738 9.437 1.00 16.01 149 THR A CA 1
ATOM 1354 C C . THR A 1 149 ? 15.533 15.363 8.893 1.00 17.75 149 THR A C 1
ATOM 1355 O O . THR A 1 149 ? 15.872 15.202 7.717 1.00 16.60 149 THR A O 1
ATOM 1366 N N A VAL A 1 150 ? 15.455 14.351 9.759 0.38 17.49 150 VAL A N 1
ATOM 1367 N N B VAL A 1 150 ? 15.456 14.356 9.765 0.62 20.74 150 VAL A N 1
ATOM 1368 C CA A VAL A 1 150 ? 15.652 12.983 9.298 0.38 15.99 150 VAL A CA 1
ATOM 1369 C CA B VAL A 1 150 ? 15.633 12.983 9.304 0.62 24.18 150 VAL A CA 1
ATOM 1370 C C A VAL A 1 150 ? 14.632 12.610 8.229 0.38 23.97 150 VAL A C 1
ATOM 1371 C C B VAL A 1 150 ? 14.661 12.673 8.180 0.62 13.71 150 VAL A C 1
ATOM 1372 O O A VAL A 1 150 ? 14.887 11.718 7.413 0.38 30.95 150 VAL A O 1
ATOM 1373 O O B VAL A 1 150 ? 14.972 11.892 7.273 0.62 17.55 150 VAL A O 1
ATOM 1398 N N . ALA A 1 151 ? 13.467 13.267 8.224 1.00 20.06 151 ALA A N 1
ATOM 1399 C CA . ALA A 1 151 ? 12.472 13.013 7.186 1.00 23.14 151 ALA A CA 1
ATOM 1400 C C . ALA A 1 151 ? 12.905 13.548 5.823 1.00 25.48 151 ALA A C 1
ATOM 1401 O O . ALA A 1 151 ? 12.623 12.921 4.796 1.00 24.00 151 ALA A O 1
ATOM 1408 N N . ALA A 1 152 ? 13.554 14.714 5.777 1.00 18.25 152 ALA A N 1
ATOM 1409 C CA . ALA A 1 152 ? 13.946 15.299 4.499 1.00 15.10 152 ALA A CA 1
ATOM 1410 C C . ALA A 1 152 ? 14.871 16.480 4.740 1.00 14.38 152 ALA A C 1
ATOM 1411 O O . ALA A 1 152 ? 14.690 17.232 5.697 1.00 14.29 152 ALA A O 1
ATOM 1418 N N . GLY A 1 153 ? 15.847 16.649 3.854 1.00 11.93 153 GLY A N 1
ATOM 1419 C CA . GLY A 1 153 ? 16.745 17.781 3.957 1.00 11.94 153 GLY A CA 1
ATOM 1420 C C . GLY A 1 153 ? 17.756 17.757 2.832 1.00 11.60 153 GLY A C 1
ATOM 1421 O O . GLY A 1 153 ? 17.673 16.931 1.921 1.00 13.34 153 GLY A O 1
ATOM 1425 N N A ARG A 1 154 ? 18.709 18.682 2.907 0.61 8.96 154 ARG A N 1
ATOM 1426 N N B ARG A 1 154 ? 18.716 18.671 2.909 0.39 11.24 154 ARG A N 1
ATOM 1427 C CA A ARG A 1 154 ? 19.758 18.773 1.902 0.61 10.63 154 ARG A CA 1
ATOM 1428 C CA B ARG A 1 154 ? 19.775 18.718 1.913 0.39 8.44 154 ARG A CA 1
ATOM 1429 C C A ARG A 1 154 ? 21.044 19.264 2.547 0.61 10.67 154 ARG A C 1
ATOM 1430 C C B ARG A 1 154 ? 21.040 19.283 2.536 0.39 8.39 154 ARG A C 1
ATOM 1431 O O A ARG A 1 154 ? 21.062 19.711 3.698 0.61 10.42 154 ARG A O 1
ATOM 1432 O O B ARG A 1 154 ? 21.038 19.802 3.656 0.39 10.05 154 ARG A O 1
ATOM 1473 N N . TRP A 1 155 ? 22.127 19.177 1.779 1.00 9.13 155 TRP A N 1
ATOM 1474 C CA . TRP A 1 155 ? 23.460 19.569 2.211 1.00 8.68 155 TRP A CA 1
ATOM 1475 C C . TRP A 1 155 ? 23.847 20.840 1.470 1.00 9.64 155 TRP A C 1
ATOM 1476 O O . TRP A 1 155 ? 23.859 20.859 0.232 1.00 10.43 155 TRP A O 1
ATOM 1497 N N . ILE A 1 156 ? 24.163 21.897 2.225 1.00 10.07 156 ILE A N 1
ATOM 1498 C CA . ILE A 1 156 ? 24.387 23.226 1.669 1.00 9.90 156 ILE A CA 1
ATOM 1499 C C . ILE A 1 156 ? 25.757 23.767 2.074 1.00 14.01 156 ILE A C 1
ATOM 1500 O O . ILE A 1 156 ? 26.259 23.523 3.177 1.00 12.74 156 ILE A O 1
ATOM 1516 N N . TYR A 1 157 ? 26.344 24.544 1.162 1.00 14.74 157 TYR A N 1
ATOM 1517 C CA . TYR A 1 157 ? 27.667 25.138 1.314 1.00 13.66 157 TYR A CA 1
ATOM 1518 C C . TYR A 1 157 ? 27.524 26.652 1.402 1.00 15.84 157 TYR A C 1
ATOM 1519 O O . TYR A 1 157 ? 26.744 27.259 0.661 1.00 14.65 157 TYR A O 1
ATOM 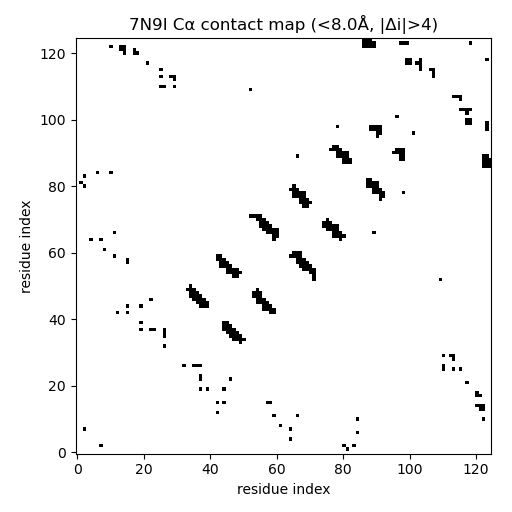1537 N N . LYS A 1 158 ? 28.288 27.258 2.313 1.00 23.10 158 LYS A N 1
ATOM 1538 C CA . LYS A 1 158 ? 28.042 28.642 2.700 1.00 22.86 158 LYS A CA 1
ATOM 1539 C C . LYS A 1 158 ? 28.264 29.634 1.566 1.00 22.04 158 LYS A C 1
ATOM 1540 O O . LYS A 1 158 ? 27.741 30.751 1.633 1.00 22.20 158 LYS A O 1
ATOM 1559 N N . HIS A 1 159 ? 29.026 29.270 0.537 1.00 21.87 159 HIS A N 1
ATOM 1560 C CA . HIS A 1 159 ? 29.335 30.194 -0.549 1.00 21.91 159 HIS A CA 1
ATOM 1561 C C . HIS A 1 159 ? 28.777 29.715 -1.886 1.00 21.45 159 HIS A C 1
ATOM 1562 O O . HIS A 1 159 ? 29.315 30.042 -2.945 1.00 22.13 159 HIS A O 1
ATOM 1577 N N . SER A 1 160 ? 27.696 28.941 -1.853 1.00 20.70 160 SER A N 1
ATOM 1578 C CA . SER A 1 160 ? 27.016 28.546 -3.076 1.00 20.35 160 SER A CA 1
ATOM 1579 C C . SER A 1 160 ? 25.537 28.359 -2.780 1.00 19.98 160 SER A C 1
ATOM 1580 O O . SER A 1 160 ? 25.153 28.009 -1.661 1.00 20.08 160 SER A O 1
ATOM 1588 N N . GLY A 1 161 ? 24.712 28.596 -3.794 1.00 20.11 161 GLY A N 1
ATOM 1589 C CA . GLY A 1 161 ? 23.295 28.328 -3.670 1.00 20.28 161 GLY A CA 1
ATOM 1590 C C . GLY A 1 161 ? 22.898 26.907 -3.971 1.00 19.66 161 GLY A C 1
ATOM 1591 O O . GLY A 1 161 ? 21.770 26.509 -3.685 1.00 20.06 161 GLY A O 1
ATOM 1595 N N . GLN A 1 162 ? 23.812 26.126 -4.529 1.00 16.96 162 GLN A N 1
ATOM 1596 C CA . GLN A 1 162 ? 23.506 24.784 -4.999 1.00 17.73 162 GLN A CA 1
ATOM 1597 C C . GLN A 1 162 ? 23.821 23.759 -3.920 1.00 13.95 162 GLN A C 1
ATOM 1598 O O . GLN A 1 162 ? 24.838 23.859 -3.230 1.00 13.53 162 GLN A O 1
ATOM 1612 N N . SER A 1 163 ? 22.959 22.756 -3.797 1.00 12.28 163 SER A N 1
ATOM 1613 C CA . SER A 1 163 ? 23.219 21.656 -2.883 1.00 11.13 163 SER A CA 1
ATOM 1614 C C . SER A 1 163 ? 24.359 20.790 -3.414 1.00 10.79 163 SER A C 1
ATOM 1615 O O . SER A 1 163 ? 24.778 20.899 -4.569 1.00 11.11 163 SER A O 1
ATOM 1623 N N . LEU A 1 164 ? 24.857 19.906 -2.551 1.00 10.10 164 LEU A N 1
ATOM 1624 C CA . LEU A 1 164 ? 25.872 18.946 -2.974 1.00 9.69 164 LEU A CA 1
ATOM 1625 C C . LEU A 1 164 ? 25.429 18.209 -4.232 1.00 10.46 164 LEU A C 1
ATOM 1626 O O . LEU A 1 164 ? 26.182 18.098 -5.208 1.00 11.90 164 LEU A O 1
ATOM 1642 N N . HIS A 1 165 ? 24.194 17.712 -4.233 1.00 9.63 165 HIS A N 1
ATOM 1643 C CA . HIS A 1 165 ? 23.722 16.915 -5.358 1.00 9.55 165 HIS A CA 1
ATOM 1644 C C . HIS A 1 165 ? 23.538 17.752 -6.615 1.00 9.91 165 HIS A C 1
ATOM 1645 O O . HIS A 1 165 ? 23.738 17.246 -7.727 1.00 10.30 165 HIS A O 1
ATOM 1660 N N . GLU A 1 166 ? 23.156 19.021 -6.471 1.00 10.89 166 GLU A N 1
ATOM 1661 C CA . GLU A 1 166 ? 23.048 19.888 -7.639 1.00 11.36 166 GLU A CA 1
ATOM 1662 C C . GLU A 1 166 ? 24.416 20.153 -8.257 1.00 11.75 166 GLU A C 1
ATOM 1663 O O . GLU A 1 166 ? 24.541 20.243 -9.485 1.00 12.84 166 GLU A O 1
ATOM 1675 N N . LEU A 1 167 ? 25.453 20.286 -7.429 1.00 10.88 167 LEU A N 1
ATOM 1676 C CA . LEU A 1 167 ? 26.800 20.456 -7.965 1.00 12.06 167 LEU A CA 1
ATOM 1677 C C . LEU A 1 167 ? 27.207 19.237 -8.778 1.00 11.28 167 LEU A C 1
ATOM 1678 O O . LEU A 1 167 ? 27.743 19.363 -9.888 1.00 12.56 167 LEU A O 1
ATOM 1694 N N . LEU A 1 168 ? 26.974 18.043 -8.236 1.00 10.09 168 LEU A N 1
ATOM 1695 C CA . LEU A 1 168 ? 27.298 16.829 -8.975 1.00 10.69 168 LEU A CA 1
ATOM 1696 C C . LEU A 1 168 ? 26.473 16.732 -10.250 1.00 12.59 168 LEU A C 1
ATOM 1697 O O . LEU A 1 168 ? 26.978 16.304 -11.293 1.00 12.10 168 LEU A O 1
ATOM 1713 N N . GLN A 1 169 ? 25.199 17.131 -10.189 1.00 11.11 169 GLN A N 1
ATOM 1714 C CA . GLN A 1 169 ? 24.365 17.116 -11.387 1.00 12.42 169 GLN A CA 1
ATOM 1715 C C . GLN A 1 169 ? 24.905 18.069 -12.442 1.00 14.25 169 GLN A C 1
ATOM 1716 O O . GLN A 1 169 ? 24.738 17.830 -13.642 1.00 17.55 169 GLN A O 1
ATOM 1730 N N . GLN A 1 170 ? 25.556 19.148 -12.018 1.00 13.36 170 GLN A N 1
ATOM 1731 C CA . GLN A 1 170 ? 26.120 20.079 -12.983 1.00 15.44 170 GLN A CA 1
ATOM 1732 C C . GLN A 1 170 ? 27.402 19.536 -13.604 1.00 15.07 170 GLN A C 1
ATOM 1733 O O . GLN A 1 170 ? 27.635 19.716 -14.803 1.00 16.99 170 GLN A O 1
ATOM 1747 N N . GLU A 1 171 ? 28.240 18.875 -12.811 1.00 13.68 171 GLU A N 1
ATOM 1748 C CA . GLU A 1 171 ? 29.585 18.549 -13.265 1.00 14.86 171 GLU A CA 1
ATOM 1749 C C . GLU A 1 171 ? 29.702 17.160 -13.876 1.00 14.05 171 GLU A C 1
ATOM 1750 O O . GLU A 1 171 ? 30.564 16.945 -14.733 1.00 16.32 171 GLU A O 1
ATOM 1762 N N . ILE A 1 172 ? 28.872 16.209 -13.466 1.00 13.58 172 ILE A N 1
ATOM 1763 C CA . ILE A 1 172 ? 29.078 14.814 -13.854 1.00 13.66 172 ILE A CA 1
ATOM 1764 C C . ILE A 1 172 ? 28.515 14.489 -15.234 1.00 19.05 172 ILE A C 1
ATOM 1765 O O . ILE A 1 172 ? 29.146 13.723 -15.979 1.00 17.12 172 ILE A O 1
ATOM 1781 N N . PRO A 1 173 ? 27.344 15.005 -15.630 1.00 17.86 173 PRO A N 1
ATOM 1782 C CA . PRO A 1 173 ? 26.805 14.617 -16.950 1.00 18.57 173 PRO A CA 1
ATOM 1783 C C . PRO A 1 173 ? 27.767 14.836 -18.111 1.00 20.95 173 PRO A C 1
ATOM 1784 O O . PRO A 1 173 ? 27.835 13.995 -19.015 1.00 25.50 173 PRO A O 1
ATOM 1795 N N . GLY A 1 174 ? 28.517 15.941 -18.110 1.00 22.37 174 GLY A N 1
ATOM 1796 C CA . GLY A 1 174 ? 29.453 16.200 -19.193 1.00 26.19 174 GLY A CA 1
ATOM 1797 C C . GLY A 1 174 ? 30.609 15.227 -19.246 1.00 23.51 174 GLY A C 1
ATOM 1798 O O . GLY A 1 174 ? 31.235 15.077 -20.302 1.00 26.64 174 GLY A O 1
ATOM 1802 N N . ILE A 1 175 ? 30.910 14.566 -18.131 1.00 20.07 175 ILE A N 1
ATOM 1803 C CA . ILE A 1 175 ? 31.959 13.556 -18.121 1.00 22.84 175 ILE A CA 1
ATOM 1804 C C . ILE A 1 175 ? 31.410 12.213 -18.575 1.00 19.91 175 ILE A C 1
ATOM 1805 O O . ILE A 1 175 ? 31.984 11.551 -19.446 1.00 26.04 175 ILE A O 1
ATOM 1821 N N . LEU A 1 176 ? 30.300 11.786 -17.980 1.00 22.70 176 LEU A N 1
ATOM 1822 C CA . LEU A 1 176 ? 29.685 10.503 -18.317 1.00 24.47 176 LEU A CA 1
ATOM 1823 C C . LEU A 1 176 ? 28.607 10.732 -19.377 1.00 32.74 176 LEU A C 1
ATOM 1824 O O . LEU A 1 176 ? 27.408 10.561 -19.153 1.00 29.33 176 LEU A O 1
ATOM 1840 N N . LYS A 1 177 ? 29.074 11.126 -20.564 1.00 28.11 177 LYS A N 1
ATOM 1841 C CA . LYS A 1 177 ? 28.169 11.405 -21.672 1.00 29.90 177 LYS A CA 1
ATOM 1842 C C . LYS A 1 177 ? 27.366 10.176 -22.072 1.00 33.45 177 LYS A C 1
ATOM 1843 O O . LYS A 1 177 ? 26.347 10.312 -22.755 1.00 35.88 177 LYS A O 1
ATOM 1862 N N . SER A 1 178 ? 27.794 8.985 -21.651 1.00 45.75 178 SER A N 1
ATOM 1863 C CA . SER A 1 178 ? 27.118 7.749 -22.013 1.00 34.28 178 SER A CA 1
ATOM 1864 C C . SER A 1 178 ? 25.857 7.499 -21.202 1.00 46.53 178 SER A C 1
ATOM 1865 O O . SER A 1 178 ? 25.083 6.602 -21.552 1.00 40.71 178 SER A O 1
ATOM 1873 N N . GLN A 1 179 ? 25.622 8.266 -20.143 1.00 35.18 179 GLN A N 1
ATOM 1874 C CA . GLN A 1 179 ? 24.610 7.928 -19.158 1.00 29.52 179 GLN A CA 1
ATOM 1875 C C . GLN A 1 179 ? 23.571 9.033 -19.033 1.00 28.46 179 GLN A C 1
ATOM 1876 O O . GLN A 1 179 ? 23.855 10.214 -19.261 1.00 34.58 179 GLN A O 1
ATOM 1890 N N . SER A 1 180 ? 22.356 8.629 -18.663 1.00 35.71 180 SER A N 1
ATOM 1891 C CA . SER A 1 180 ? 21.319 9.553 -18.218 1.00 27.10 180 SER A CA 1
ATOM 1892 C C . SER A 1 180 ? 21.513 9.745 -16.720 1.00 23.78 180 SER A C 1
ATOM 1893 O O . SER A 1 180 ? 21.319 8.809 -15.937 1.00 41.12 180 SER A O 1
ATOM 1901 N N . VAL A 1 181 ? 21.897 10.953 -16.318 1.00 21.94 181 VAL A N 1
ATOM 1902 C CA . VAL A 1 181 ? 22.354 11.229 -14.961 1.00 23.16 181 VAL A CA 1
ATOM 1903 C C . VAL A 1 181 ? 21.303 12.060 -14.239 1.00 19.25 181 VAL A C 1
ATOM 1904 O O . VAL A 1 181 ? 20.831 13.073 -14.770 1.00 22.17 181 VAL A O 1
ATOM 1917 N N . ASP A 1 182 ? 20.950 11.641 -13.019 1.00 18.29 182 ASP A N 1
ATOM 1918 C CA . ASP A 1 182 ? 20.004 12.396 -12.191 1.00 17.66 182 ASP A CA 1
ATOM 1919 C C . ASP A 1 182 ? 20.333 12.139 -10.717 1.00 17.75 182 ASP A C 1
ATOM 1920 O O . ASP A 1 182 ? 19.791 11.222 -10.096 1.00 19.01 182 ASP A O 1
ATOM 1929 N N . PHE A 1 183 ? 21.195 12.990 -10.160 1.00 14.56 183 PHE A N 1
ATOM 1930 C CA . PHE A 1 183 ? 21.532 12.901 -8.746 1.00 13.10 183 PHE A CA 1
ATOM 1931 C C . PHE A 1 183 ? 20.404 13.370 -7.839 1.00 12.97 183 PHE A C 1
ATOM 1932 O O . PHE A 1 183 ? 20.467 13.127 -6.629 1.00 13.07 183 PHE A O 1
ATOM 1949 N N A LEU A 1 184 ? 19.383 14.021 -8.384 0.27 14.22 184 LEU A N 1
ATOM 1950 N N B LEU A 1 184 ? 19.381 14.029 -8.380 0.73 14.22 184 LEU A N 1
ATOM 1951 C CA A LEU A 1 184 ? 18.322 14.597 -7.571 0.27 14.51 184 LEU A CA 1
ATOM 1952 C CA B LEU A 1 184 ? 18.327 14.596 -7.549 0.73 14.57 184 LEU A CA 1
ATOM 1953 C C A LEU A 1 184 ? 17.291 13.571 -7.123 0.27 17.76 184 LEU A C 1
ATOM 1954 C C B LEU A 1 184 ? 17.283 13.571 -7.128 0.73 19.29 184 LEU A C 1
ATOM 1955 O O A LEU A 1 184 ? 16.365 13.929 -6.388 0.27 22.19 184 LEU A O 1
ATOM 1956 O O B LEU A 1 184 ? 16.338 13.932 -6.419 0.73 24.10 184 LEU A O 1
ATOM 1987 N N . ARG A 1 185 ? 17.429 12.315 -7.538 1.00 17.34 185 ARG A N 1
ATOM 1988 C CA . ARG A 1 185 ? 16.546 11.247 -7.093 1.00 21.87 185 ARG A CA 1
ATOM 1989 C C . ARG A 1 185 ? 17.082 10.517 -5.869 1.00 16.86 185 ARG A C 1
ATOM 1990 O O . ARG A 1 185 ? 16.464 9.545 -5.423 1.00 22.47 185 ARG A O 1
ATOM 2011 N N . LEU A 1 186 ? 18.200 10.966 -5.310 1.00 14.85 186 LEU A N 1
ATOM 2012 C CA . LEU A 1 186 ? 18.854 10.287 -4.207 1.00 12.18 186 LEU A CA 1
ATOM 2013 C C . LEU A 1 186 ? 18.439 10.893 -2.875 1.00 11.59 186 LEU A C 1
ATOM 2014 O O . LEU A 1 186 ? 17.910 12.006 -2.821 1.00 15.60 186 LEU A O 1
ATOM 2030 N N . PRO A 1 187 ? 18.681 10.185 -1.772 1.00 11.58 187 PRO A N 1
ATOM 2031 C CA . PRO A 1 187 ? 18.252 10.690 -0.463 1.00 11.23 187 PRO A CA 1
ATOM 2032 C C . PRO A 1 187 ? 18.983 11.958 -0.046 1.00 10.64 187 PRO A C 1
ATOM 2033 O O . PRO A 1 187 ? 20.173 12.137 -0.316 1.00 11.84 187 PRO A O 1
ATOM 2044 N N . TYR A 1 188 ? 18.243 12.834 0.637 1.00 11.31 188 TYR A N 1
ATOM 2045 C CA . TYR A 1 188 ? 18.779 14.024 1.306 1.00 12.08 188 TYR A CA 1
ATOM 2046 C C . TYR A 1 188 ? 19.317 15.074 0.331 1.00 12.20 188 TYR A C 1
ATOM 2047 O O . TYR A 1 188 ? 20.409 15.616 0.507 1.00 11.50 188 TYR A O 1
ATOM 2065 N N . CYS A 1 189 ? 18.504 15.403 -0.673 1.00 12.96 189 CYS A N 1
ATOM 2066 C CA . CYS A 1 189 ? 18.705 16.605 -1.475 1.00 15.46 189 CYS A CA 1
ATOM 2067 C C . CYS A 1 189 ? 17.390 17.357 -1.661 1.00 15.94 189 CYS A C 1
ATOM 2068 O O . CYS A 1 189 ? 17.219 18.094 -2.635 1.00 17.08 189 CYS A O 1
ATOM 2076 N N . SER A 1 190 ? 16.451 17.181 -0.732 1.00 16.38 190 SER A N 1
ATOM 2077 C CA . SER A 1 190 ? 15.151 17.835 -0.803 1.00 19.25 190 SER A CA 1
ATOM 2078 C C . SER A 1 190 ? 15.298 19.340 -0.640 1.00 37.90 190 SER A C 1
ATOM 2079 O O . SER A 1 190 ? 14.643 20.128 -1.321 1.00 42.63 190 SER A O 1
#

Nearest PDB structures (foldseek):
  7n9i-assembly1_A  TM=1.008E+00  e=1.364E-24  Drosophila melanogaster
  3s5f-assembly1_A  TM=9.337E-01  e=3.288E-12  Homo sapiens
  3t3j-assembly1_A  TM=9.407E-01  e=6.345E-12  Homo sapiens
  3t3k-assembly1_A  TM=9.429E-01  e=9.641E-12  Homo sapiens
  3t3x-assembly2_B  TM=9.414E-01  e=1.086E-11  Homo sapiens

Organism: Drosophila melanogaster (NCBI:txid7227)

Foldseek 3Di:
DAQPLVRLVVQLCQQVVQVLVVLCVLVVLVPVQPP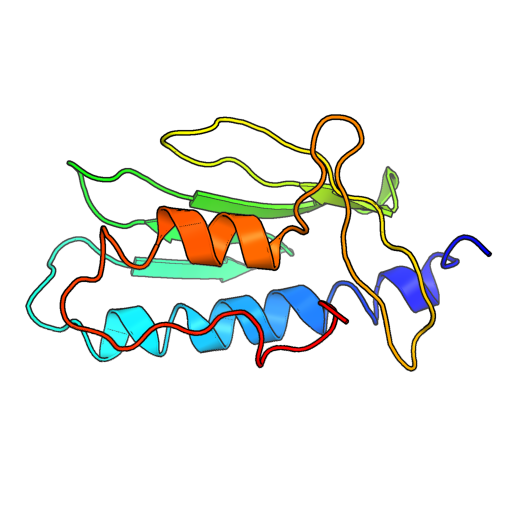WDWDDDPQWIWTQRDDPQGIKIWGDDRVVSWIWIQGPVPGIFTWGWDDGSVETFTDTPPDPATPQRVCVVPPCVSSVVDDDDSPVGGHHD

Sequence (125 aa):
STLDGATYERRVCCSSDTLDALCDYFEEELTENASELQGTDVAYSDGVLTVNLGGQHGTTYVINRQTPNKQIWLLSSSPTSGPKRYDFVVGTVVAAGRRWIYKHSGQSLHELLQQEIPGILKSQSVDFLLRLPYCS

Solvent-accessible surface area: 6621 Å² total; per-residue (Å²): 142,106,16,90,40,81,34,2,68,144,0,0,54,65,0,3,60,16,0,7,89,14,0,60,102,5,9,115,96,2,98,106,54,165,60,34,91,20,51,75,74,129,8,54,0,38,0,56,7,15,78,169,78,22,50,1,46,0,24,87,49,62,119,77,68,20,0,77,4,46,8,58,113,48,24,112,30,112,1,59,31,75,31,80,66,91,45,5,72,0,73,36,108,144,38,67,94,2,0,0,63,12,0,50,142,24,0,44,44,30,0,171,63,38,114,17,53,0,92,180,29,62,27,17,93

Radius of gyration: 14.05 Å; Cα contacts (8 Å, |Δi|>4): 220; chains: 1; bounding box: 31×30×40 Å

B-factor: mean 22.99, std 14.73, range [6.41, 106.13]

InterPro domains:
  IPR002908 Frataxin/CyaY [PF01491] (67-176)
  IPR002908 Frataxin/CyaY [PR00904] (68-86)
  IPR002908 Frataxin/CyaY [PR00904] (86-105)
  IPR002908 Frataxin/CyaY [PR00904] (108-12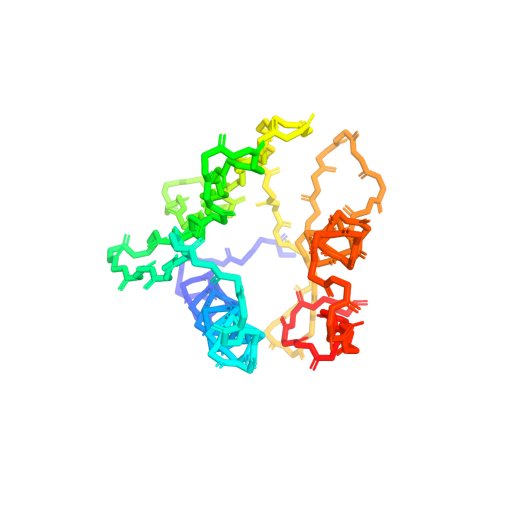3)
  IPR002908 Frataxin/CyaY [PR00904] (123-138)
  IPR002908 Frataxin/CyaY [PS50810] (68-181)
  IPR002908 Frataxin/CyaY [PTHR16821] (46-179)
  IPR002908 Frataxin/CyaY [SM01219] (68-184)
  IPR002908 Frataxin/CyaY [TIGR03421] (72-173)
  IPR017789 Frataxin [TIGR03422] (72-172)
  IPR020895 Frataxin conserved site [PS01344] (122-136)
  IPR036524 Frataxin/CyaY superfamily [G3DSA:3.30.920.10] (61-190)
  IPR036524 Frataxin/CyaY superfamily [SSF55387] (69-183)

Secondary structure (DSSP, 8-state):
----HHHHHHHHHHHHHHHHHHHHHHHHH-TTSTTEEEEEETTEEEEEE-TTT-EEEEEEEGGGTEEEEEETTTEEEEEEEEE-SSSEEEEETT-SSBHHHHHHHHSTTT-TTS---GGGSSS--